Protein AF-A0A1G2FXE2-F1 (afdb_monomer_lite)

Sequence (75 aa):
MTVKNTKFIRLKGANMDIDLTADFKKIHWKQDQCPWNKEENTKKHKCAVKNVSICKYFKGIEPIDIIICAYPVKK

Foldseek 3Di:
DDDPPQDKDKWAAALEQAVPDDDPVPDPDDTGDDVVCVVVVHSPDGCYHNHRGPDPQFDDADPPRITTGRPPDDD

Radius of gyration: 12.83 Å; chains: 1; bounding box: 43×24×28 Å

Organism: NCBI:txid1802001

Structure (mmCIF, N/CA/C/O backbone):
data_AF-A0A1G2FXE2-F1
#
_entry.id   AF-A0A1G2FXE2-F1
#
loop_
_atom_site.group_PDB
_atom_site.id
_atom_site.type_symbol
_atom_site.label_atom_id
_atom_site.label_alt_id
_atom_site.label_comp_id
_atom_site.label_asym_id
_atom_site.label_entity_id
_atom_site.label_seq_id
_atom_site.pdbx_PDB_ins_code
_atom_site.Cartn_x
_atom_site.Cartn_y
_atom_site.Cartn_z
_atom_site.occupancy
_atom_site.B_iso_or_equiv
_atom_site.auth_seq_id
_atom_site.auth_comp_id
_atom_site.auth_asym_id
_atom_site.auth_atom_id
_atom_site.pdbx_PDB_model_num
ATOM 1 N N . MET A 1 1 ? -27.181 -5.078 -3.945 1.00 37.12 1 MET A N 1
ATOM 2 C CA . MET A 1 1 ? -25.815 -4.851 -3.423 1.00 37.12 1 MET A CA 1
ATOM 3 C C . MET A 1 1 ? -25.646 -3.358 -3.186 1.00 37.12 1 MET A C 1
ATOM 5 O O . MET A 1 1 ? -25.607 -2.601 -4.145 1.00 37.12 1 MET A O 1
ATOM 9 N N . THR A 1 2 ? -25.670 -2.905 -1.934 1.00 36.22 2 THR A N 1
ATOM 10 C CA . THR A 1 2 ? -25.557 -1.480 -1.590 1.00 36.22 2 THR A CA 1
ATOM 11 C C . THR A 1 2 ? -24.105 -1.032 -1.738 1.00 36.22 2 THR A C 1
ATOM 13 O O . THR A 1 2 ? -23.241 -1.386 -0.937 1.00 36.22 2 THR A O 1
ATOM 16 N N . VAL A 1 3 ? -23.824 -0.266 -2.793 1.00 44.03 3 VAL A N 1
ATOM 17 C CA . VAL A 1 3 ? -22.527 0.381 -3.008 1.00 44.03 3 VAL A CA 1
ATOM 18 C C . VAL A 1 3 ? -22.364 1.441 -1.916 1.00 44.03 3 VAL A C 1
ATOM 20 O O . VAL A 1 3 ? -22.910 2.536 -2.011 1.00 44.03 3 VAL A O 1
ATOM 23 N N . LYS A 1 4 ? -21.669 1.105 -0.820 1.00 49.34 4 LYS A N 1
ATOM 24 C CA . LYS A 1 4 ? -21.248 2.096 0.180 1.00 49.34 4 LYS A CA 1
ATOM 25 C C . LYS A 1 4 ? -20.443 3.169 -0.552 1.00 49.34 4 LYS A C 1
ATOM 27 O O . LYS A 1 4 ? -19.446 2.826 -1.188 1.00 49.34 4 LYS A O 1
ATOM 32 N N . ASN A 1 5 ? -20.864 4.433 -0.439 1.00 51.06 5 ASN A N 1
ATOM 33 C CA . ASN A 1 5 ? -20.144 5.625 -0.904 1.00 51.06 5 ASN A CA 1
ATOM 34 C C . ASN A 1 5 ? -18.745 5.653 -0.269 1.00 51.06 5 ASN A C 1
ATOM 36 O O . ASN A 1 5 ? -18.513 6.256 0.777 1.00 51.06 5 ASN A O 1
ATOM 40 N N . THR A 1 6 ? -17.812 4.917 -0.861 1.00 59.19 6 THR A N 1
ATOM 41 C CA . THR A 1 6 ? -16.462 4.766 -0.342 1.00 59.19 6 THR A CA 1
ATOM 42 C C . THR A 1 6 ? -15.645 5.856 -1.000 1.00 59.19 6 THR A C 1
ATOM 44 O O . THR A 1 6 ? -15.405 5.820 -2.204 1.00 59.19 6 THR A O 1
ATOM 47 N N . LYS A 1 7 ? -15.277 6.882 -0.233 1.00 77.81 7 LYS A N 1
ATOM 48 C CA . LYS A 1 7 ? -14.453 7.968 -0.753 1.00 77.81 7 LYS A CA 1
ATOM 49 C C . LYS A 1 7 ? -13.060 7.418 -1.060 1.00 77.81 7 LYS A C 1
ATOM 51 O O . LYS A 1 7 ? -12.347 7.013 -0.147 1.00 77.81 7 LYS A O 1
ATOM 56 N N . PHE A 1 8 ? -12.690 7.401 -2.336 1.00 85.75 8 PHE A N 1
ATOM 57 C CA . PHE A 1 8 ? -11.357 6.989 -2.760 1.00 85.75 8 PHE A CA 1
ATOM 58 C C . PHE A 1 8 ? -10.368 8.147 -2.646 1.00 85.75 8 PHE A C 1
ATOM 60 O O . PHE A 1 8 ? -10.677 9.293 -2.981 1.00 85.75 8 PHE A O 1
ATOM 67 N N . ILE A 1 9 ? -9.166 7.824 -2.192 1.00 88.56 9 ILE A N 1
ATOM 68 C CA . ILE A 1 9 ? -8.001 8.702 -2.178 1.00 88.56 9 ILE A CA 1
ATOM 69 C C . ILE A 1 9 ? -6.999 8.214 -3.223 1.00 88.56 9 ILE A C 1
ATOM 71 O O . ILE A 1 9 ? -6.794 7.012 -3.398 1.00 88.56 9 ILE A O 1
ATOM 75 N N . ARG A 1 10 ? -6.393 9.171 -3.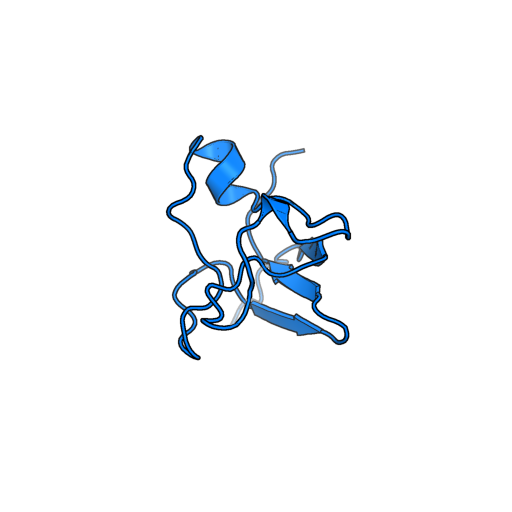924 1.00 87.81 10 ARG A N 1
ATOM 76 C CA . ARG A 1 10 ? -5.359 8.939 -4.932 1.00 87.81 10 ARG A CA 1
ATOM 77 C C . ARG A 1 10 ? -4.012 9.225 -4.296 1.00 87.81 10 ARG A C 1
ATOM 79 O O . ARG A 1 10 ? -3.770 10.364 -3.907 1.00 87.81 10 ARG A O 1
ATOM 86 N N . LEU A 1 11 ? -3.193 8.191 -4.152 1.00 85.38 11 LEU A N 1
ATOM 87 C CA . LEU A 1 11 ? -1.853 8.286 -3.580 1.00 85.38 11 LEU A CA 1
ATOM 88 C C . LEU A 1 11 ? -0.841 8.218 -4.719 1.00 85.38 11 LEU A C 1
ATOM 90 O O . LEU A 1 11 ? -0.796 7.225 -5.444 1.00 85.38 11 LEU A O 1
ATOM 94 N N . LYS A 1 12 ? -0.059 9.280 -4.894 1.00 84.31 12 LYS A N 1
ATOM 95 C CA . LYS A 1 12 ? 0.989 9.365 -5.909 1.00 84.31 12 LYS A CA 1
ATOM 96 C C . LYS A 1 12 ? 2.208 8.564 -5.468 1.00 84.31 12 LYS A C 1
ATOM 98 O O . LYS A 1 12 ? 2.754 8.808 -4.395 1.00 84.31 12 LYS A O 1
ATOM 103 N N . GLY A 1 13 ? 2.691 7.676 -6.324 1.00 70.31 13 GLY A N 1
ATOM 104 C CA . GLY A 1 13 ? 3.941 6.959 -6.1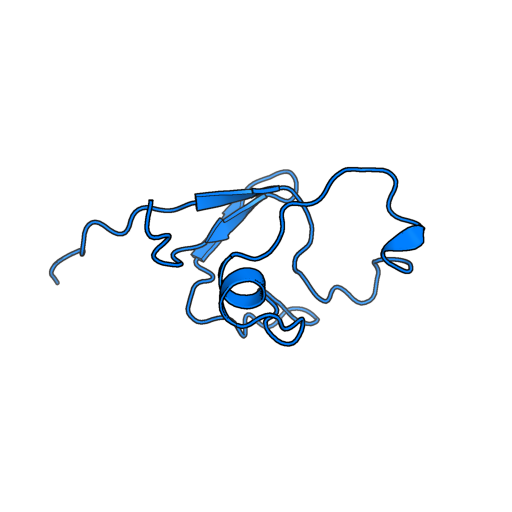07 1.00 70.31 13 GLY A CA 1
ATOM 105 C C . GLY A 1 13 ? 3.777 5.559 -5.515 1.00 70.31 13 GLY A C 1
ATOM 106 O O . GLY A 1 13 ? 2.711 5.133 -5.067 1.00 70.31 13 GLY A O 1
ATOM 107 N N . ALA A 1 14 ? 4.878 4.814 -5.555 1.00 61.34 14 ALA A N 1
ATOM 108 C CA . ALA A 1 14 ? 4.895 3.383 -5.312 1.00 61.34 14 ALA A CA 1
ATOM 109 C C . ALA A 1 14 ? 4.850 3.047 -3.810 1.00 61.34 14 ALA A C 1
ATOM 111 O O . ALA A 1 14 ? 5.875 2.785 -3.192 1.00 61.34 14 ALA A O 1
ATOM 112 N N . ASN A 1 15 ? 3.651 2.919 -3.230 1.00 62.66 15 ASN A N 1
ATOM 113 C CA . ASN A 1 15 ? 3.460 2.049 -2.053 1.00 62.66 15 ASN A CA 1
ATOM 114 C C . ASN A 1 15 ? 3.307 0.573 -2.474 1.00 62.66 15 ASN A C 1
ATOM 116 O O . ASN A 1 15 ? 2.484 -0.181 -1.942 1.00 62.66 15 ASN A O 1
ATOM 120 N N . MET A 1 16 ? 4.063 0.185 -3.495 1.00 61.91 16 MET A N 1
ATOM 121 C CA . MET A 1 16 ? 4.115 -1.156 -4.042 1.00 61.91 16 MET A CA 1
ATOM 122 C C . MET A 1 16 ? 5.508 -1.691 -3.737 1.00 61.91 16 MET A C 1
ATOM 124 O O . MET A 1 16 ? 6.503 -1.030 -4.014 1.00 61.91 16 MET A O 1
ATOM 128 N N . ASP A 1 17 ? 5.572 -2.868 -3.135 1.00 56.84 17 ASP A N 1
ATOM 129 C CA . ASP A 1 17 ? 6.799 -3.637 -2.962 1.00 56.84 17 ASP A CA 1
ATOM 130 C C . ASP A 1 17 ? 7.139 -4.274 -4.319 1.00 56.84 17 ASP A C 1
ATOM 132 O O . ASP A 1 17 ? 6.955 -5.471 -4.558 1.00 56.84 17 ASP A O 1
ATOM 136 N N . ILE A 1 18 ? 7.488 -3.417 -5.278 1.00 53.31 18 ILE A N 1
ATOM 137 C CA . ILE A 1 18 ? 8.008 -3.831 -6.575 1.00 53.31 18 ILE A CA 1
ATOM 138 C C . ILE A 1 18 ? 9.496 -4.063 -6.343 1.00 53.31 18 ILE A C 1
ATOM 140 O O . ILE A 1 18 ? 10.204 -3.140 -5.949 1.00 53.31 18 ILE A O 1
ATOM 144 N N . ASP A 1 19 ? 9.974 -5.275 -6.626 1.00 49.50 19 ASP A N 1
ATOM 145 C CA . ASP A 1 19 ? 11.389 -5.688 -6.525 1.00 49.50 19 ASP A CA 1
ATOM 146 C C . ASP A 1 19 ? 12.377 -4.767 -7.295 1.00 49.50 19 ASP A C 1
ATOM 148 O O . ASP A 1 19 ? 13.587 -4.943 -7.210 1.00 49.50 19 ASP A O 1
ATOM 152 N N . LEU A 1 20 ? 11.882 -3.780 -8.052 1.00 44.78 20 LEU A N 1
ATOM 153 C CA . LEU A 1 20 ? 12.640 -2.863 -8.906 1.00 44.78 20 LEU A CA 1
ATOM 154 C C . LEU A 1 20 ? 12.793 -1.442 -8.341 1.00 44.78 20 LEU A C 1
ATOM 156 O O . LEU A 1 20 ? 13.457 -0.618 -8.969 1.00 44.78 20 LEU A O 1
ATOM 160 N N . THR A 1 21 ? 12.214 -1.107 -7.182 1.00 50.50 21 THR A N 1
ATOM 161 C CA . THR A 1 21 ? 12.469 0.210 -6.578 1.00 50.50 21 THR A CA 1
ATOM 162 C C . THR A 1 21 ? 13.755 0.169 -5.764 1.00 50.50 21 THR A C 1
ATOM 164 O O . THR A 1 21 ? 13.804 -0.421 -4.684 1.00 50.50 21 THR A O 1
ATOM 167 N N . ALA A 1 22 ? 14.796 0.818 -6.293 1.00 49.69 22 ALA A N 1
ATOM 168 C CA . ALA A 1 22 ? 15.994 1.180 -5.547 1.00 49.69 22 ALA A CA 1
ATOM 169 C C . ALA A 1 22 ? 15.595 1.817 -4.205 1.00 49.69 22 ALA A C 1
ATOM 171 O O . ALA A 1 22 ? 14.599 2.537 -4.163 1.00 49.69 22 ALA A O 1
ATOM 172 N N . ASP A 1 23 ? 16.357 1.520 -3.141 1.00 57.06 23 ASP A N 1
ATOM 173 C CA . ASP A 1 23 ? 16.294 2.131 -1.799 1.00 57.06 23 ASP A CA 1
ATOM 174 C C . ASP A 1 23 ? 15.502 3.450 -1.795 1.00 57.06 23 ASP A C 1
ATOM 176 O O . ASP A 1 23 ? 15.850 4.341 -2.560 1.00 57.06 23 ASP A O 1
ATOM 180 N N . PHE A 1 24 ? 14.462 3.606 -0.964 1.00 58.56 24 PHE A N 1
ATOM 181 C CA . PHE A 1 24 ? 13.607 4.808 -0.937 1.00 58.56 24 PHE A CA 1
ATOM 182 C C . PHE A 1 24 ? 14.399 6.131 -0.891 1.00 58.56 24 PHE A C 1
ATOM 184 O O . PHE A 1 24 ? 13.901 7.160 -1.340 1.00 58.56 24 PHE A O 1
ATOM 191 N N . LYS A 1 25 ? 15.645 6.110 -0.393 1.00 58.78 25 LYS A N 1
ATOM 192 C CA . LYS A 1 25 ? 16.590 7.242 -0.424 1.00 58.78 25 LYS A CA 1
ATOM 193 C C . LYS A 1 25 ? 17.068 7.657 -1.828 1.00 58.78 25 LYS A C 1
ATOM 195 O O . LYS A 1 25 ? 17.583 8.756 -1.985 1.00 58.78 25 LYS A O 1
ATOM 200 N N . LYS A 1 26 ? 16.938 6.783 -2.823 1.00 59.22 26 LYS A N 1
ATOM 201 C CA . LYS A 1 26 ? 17.352 6.940 -4.227 1.00 59.22 26 LYS A CA 1
ATOM 202 C C . LYS A 1 26 ? 16.194 7.332 -5.149 1.00 59.22 26 LYS A C 1
ATOM 204 O O . LYS A 1 26 ? 16.406 7.497 -6.345 1.00 59.22 26 LYS A O 1
ATOM 209 N N . ILE A 1 27 ? 14.975 7.470 -4.627 1.00 63.69 27 ILE A N 1
ATOM 210 C CA . ILE A 1 27 ? 13.818 7.926 -5.399 1.00 63.69 27 ILE A CA 1
ATOM 211 C C . ILE A 1 27 ? 13.765 9.455 -5.317 1.00 63.69 27 ILE A C 1
ATOM 213 O O . ILE A 1 27 ? 13.516 10.022 -4.258 1.00 63.69 27 ILE A O 1
ATOM 217 N N . HIS A 1 28 ? 14.012 10.132 -6.441 1.00 66.69 28 HIS A N 1
ATOM 218 C CA . HIS A 1 28 ? 14.092 11.599 -6.497 1.00 66.69 28 HIS A CA 1
ATOM 219 C C . HIS A 1 28 ? 12.715 12.293 -6.513 1.00 66.69 28 H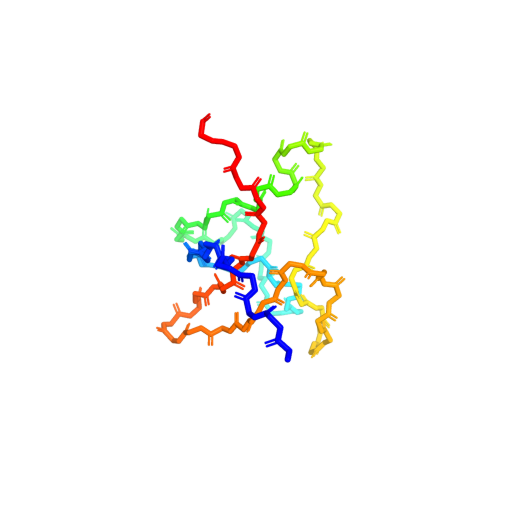IS A C 1
ATOM 221 O O . HIS A 1 28 ? 12.642 13.510 -6.352 1.00 66.69 28 HIS A O 1
ATOM 227 N N . TRP A 1 29 ? 11.617 11.551 -6.709 1.00 68.38 29 TRP A N 1
ATOM 228 C CA . TRP A 1 29 ? 10.261 12.105 -6.739 1.00 68.38 29 TRP A CA 1
ATOM 229 C C . TRP A 1 29 ? 9.492 11.842 -5.440 1.00 68.38 29 TRP A C 1
ATOM 231 O O . TRP A 1 29 ? 9.635 10.807 -4.791 1.00 68.38 29 TRP A O 1
ATOM 241 N N . LYS A 1 30 ? 8.635 12.796 -5.063 1.00 71.62 30 LYS A N 1
ATOM 242 C CA . LYS A 1 30 ? 7.843 12.738 -3.831 1.00 71.62 30 LYS A CA 1
ATOM 243 C C . LYS A 1 30 ? 6.749 11.672 -3.944 1.00 71.62 30 LYS A C 1
ATOM 245 O O . LYS A 1 30 ? 5.911 11.744 -4.839 1.00 71.62 30 LYS A O 1
ATOM 250 N N . GLN A 1 31 ? 6.751 10.719 -3.015 1.00 77.19 31 GLN A N 1
ATOM 251 C CA . GLN A 1 31 ? 5.721 9.690 -2.883 1.00 77.19 31 GLN A CA 1
ATOM 252 C C . GLN A 1 31 ? 4.787 10.020 -1.715 1.00 77.19 31 GLN A C 1
ATOM 254 O O . GLN A 1 31 ? 5.235 10.476 -0.658 1.00 77.19 31 GLN A O 1
ATOM 259 N N . ASP A 1 32 ? 3.495 9.775 -1.895 1.00 83.38 32 ASP A N 1
ATOM 260 C CA . ASP A 1 32 ? 2.505 9.910 -0.838 1.00 83.38 32 ASP A CA 1
ATOM 261 C C . ASP A 1 32 ? 2.646 8.770 0.175 1.00 83.38 32 ASP A C 1
ATOM 263 O O . ASP A 1 32 ? 2.856 7.603 -0.164 1.00 83.38 32 ASP A O 1
ATOM 267 N N . GLN A 1 33 ? 2.500 9.109 1.455 1.00 79.81 33 GLN A N 1
ATOM 268 C CA . GLN A 1 33 ? 2.510 8.111 2.517 1.00 79.81 33 GLN A CA 1
ATOM 269 C C . GLN A 1 33 ? 1.192 7.337 2.548 1.00 79.81 33 GLN A C 1
ATOM 271 O O . GLN A 1 33 ? 0.106 7.904 2.417 1.00 79.81 33 GLN A O 1
ATOM 276 N N . CYS A 1 34 ? 1.283 6.034 2.811 1.00 84.75 34 CYS A N 1
ATOM 277 C CA . CYS A 1 34 ? 0.107 5.218 3.080 1.00 84.75 34 CYS A CA 1
ATOM 278 C C . CYS A 1 34 ? -0.583 5.707 4.370 1.00 84.75 34 CYS A C 1
ATOM 280 O O . CYS A 1 34 ? 0.053 5.727 5.428 1.00 84.75 34 CYS A O 1
ATOM 282 N N . PRO A 1 35 ? -1.877 6.068 4.325 1.00 86.62 35 PRO A N 1
ATOM 283 C CA . PRO A 1 35 ? -2.584 6.600 5.488 1.00 86.62 35 PRO A CA 1
ATOM 284 C C . PRO A 1 35 ? -2.740 5.558 6.598 1.00 86.62 35 PRO A C 1
ATOM 286 O O . PRO A 1 35 ? -2.672 5.911 7.767 1.00 86.62 35 PRO A O 1
ATOM 289 N N . TRP A 1 36 ? -2.850 4.274 6.245 1.00 87.06 36 TRP A N 1
ATOM 290 C CA . TRP A 1 36 ? -2.918 3.194 7.228 1.00 87.06 36 TRP A CA 1
ATOM 291 C C . TRP A 1 36 ? -1.590 3.016 7.976 1.00 87.06 36 TRP A C 1
ATOM 293 O O . TRP A 1 36 ? -1.566 2.915 9.197 1.00 87.06 36 TRP A O 1
ATOM 303 N N . ASN A 1 37 ? -0.469 3.062 7.247 1.00 86.19 37 ASN A N 1
ATOM 304 C CA . ASN A 1 37 ? 0.868 3.073 7.845 1.00 86.19 37 ASN A CA 1
ATOM 305 C C . ASN A 1 37 ? 1.075 4.297 8.744 1.00 86.19 37 ASN A C 1
ATOM 307 O O . ASN A 1 37 ? 1.689 4.177 9.800 1.00 86.19 37 ASN A O 1
ATOM 311 N N . LYS A 1 38 ? 0.559 5.462 8.334 1.00 86.00 38 LYS A N 1
ATOM 312 C CA . LYS A 1 38 ? 0.641 6.697 9.116 1.00 86.00 38 LYS A CA 1
ATOM 313 C C . LYS A 1 38 ? -0.158 6.604 10.418 1.00 86.00 38 LYS A C 1
ATOM 315 O O . LYS A 1 38 ? 0.355 7.014 11.451 1.00 86.00 38 LYS A O 1
ATOM 320 N N . GLU A 1 39 ? -1.375 6.065 10.372 1.00 88.50 39 GLU A N 1
ATOM 321 C CA . GLU A 1 39 ? -2.233 5.912 11.555 1.00 88.50 39 GLU A CA 1
ATOM 322 C C . GLU A 1 39 ? -1.650 4.913 12.565 1.00 88.50 39 GLU A C 1
ATOM 324 O O . GLU A 1 39 ? -1.623 5.192 13.759 1.00 88.50 39 GLU A O 1
ATOM 329 N N . GLU A 1 40 ? -1.108 3.787 12.095 1.00 88.25 40 GLU A N 1
ATOM 330 C CA . GLU A 1 40 ? -0.501 2.764 12.962 1.00 88.25 40 GLU A CA 1
ATOM 331 C C . GLU A 1 40 ? 0.995 2.990 13.246 1.00 88.25 40 GLU A C 1
ATOM 333 O O . GLU A 1 40 ? 1.641 2.150 13.872 1.00 88.25 40 GLU A O 1
ATOM 338 N N . ASN A 1 41 ? 1.566 4.098 12.764 1.00 86.19 41 ASN A N 1
ATOM 339 C CA . ASN A 1 41 ? 2.994 4.412 12.852 1.00 86.19 41 ASN A CA 1
ATOM 340 C C . ASN A 1 41 ? 3.907 3.223 12.464 1.00 86.19 41 ASN A C 1
ATOM 342 O O . ASN A 1 41 ? 4.841 2.849 13.175 1.00 86.19 41 ASN A O 1
ATOM 346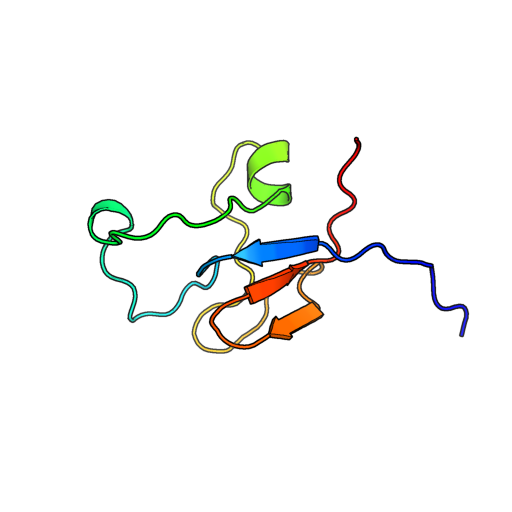 N N . THR A 1 42 ? 3.616 2.595 11.324 1.00 83.00 42 THR A N 1
ATOM 347 C CA . THR A 1 42 ? 4.302 1.391 10.834 1.00 83.00 42 THR A CA 1
ATOM 348 C C . THR A 1 42 ? 4.662 1.514 9.353 1.00 83.00 42 THR A C 1
ATOM 350 O O . THR A 1 42 ? 4.264 2.453 8.672 1.00 83.00 42 THR A O 1
ATOM 353 N N . LYS A 1 43 ? 5.445 0.566 8.830 1.00 78.44 43 LYS A N 1
ATOM 354 C CA . LYS A 1 43 ? 5.771 0.442 7.391 1.00 78.44 43 LYS A CA 1
ATOM 355 C C . LYS A 1 43 ? 5.376 -0.919 6.810 1.00 78.44 43 LYS A C 1
ATOM 357 O O . LYS A 1 43 ? 5.802 -1.277 5.713 1.00 78.44 43 LYS A O 1
ATOM 362 N N . LYS A 1 44 ? 4.600 -1.696 7.569 1.00 80.56 44 LYS A N 1
ATOM 363 C CA . LYS A 1 44 ? 4.250 -3.082 7.241 1.00 80.56 44 LYS A CA 1
ATOM 364 C C . LYS A 1 44 ? 3.183 -3.185 6.148 1.00 80.56 44 LYS A C 1
ATOM 366 O O . LYS A 1 44 ? 3.171 -4.173 5.422 1.00 80.56 44 LYS A O 1
ATOM 371 N N . HIS A 1 45 ? 2.314 -2.184 5.995 1.00 82.19 45 HIS A N 1
ATOM 372 C CA . HIS A 1 45 ? 1.220 -2.249 5.023 1.00 82.19 45 HIS A CA 1
ATOM 373 C C . HIS A 1 45 ? 1.708 -1.890 3.622 1.00 82.19 45 HIS A C 1
ATOM 375 O O . HIS A 1 45 ? 2.158 -0.767 3.380 1.00 82.19 45 HIS A O 1
ATOM 381 N N . LYS A 1 46 ? 1.569 -2.826 2.682 1.00 80.44 46 LYS A N 1
ATOM 382 C CA . LYS A 1 46 ? 1.932 -2.658 1.267 1.00 80.44 46 LYS A CA 1
ATOM 383 C C . LYS A 1 46 ? 0.694 -2.824 0.395 1.00 80.44 46 LYS A C 1
ATOM 385 O O . LYS A 1 46 ? -0.136 -3.683 0.671 1.00 80.44 46 LYS A O 1
ATOM 390 N N . CYS A 1 47 ? 0.547 -2.011 -0.650 1.00 81.00 47 CYS A N 1
ATOM 391 C CA . CYS A 1 47 ? -0.619 -2.089 -1.537 1.00 81.00 47 CYS A CA 1
ATOM 392 C C . CYS A 1 47 ? -0.550 -3.293 -2.488 1.00 81.00 47 CYS A C 1
ATOM 394 O O . CYS A 1 47 ? -1.564 -3.959 -2.708 1.00 81.00 47 CYS A O 1
ATOM 396 N N . ALA A 1 48 ? 0.649 -3.590 -2.989 1.00 75.19 48 ALA A N 1
ATOM 397 C CA . ALA A 1 48 ? 0.962 -4.763 -3.795 1.00 75.19 48 ALA A CA 1
ATOM 398 C C . ALA A 1 48 ? 2.402 -5.224 -3.516 1.00 75.19 48 ALA A C 1
ATOM 400 O O . ALA A 1 48 ? 3.251 -4.378 -3.243 1.00 75.19 48 ALA A O 1
ATOM 401 N N . VAL A 1 49 ? 2.671 -6.530 -3.577 1.00 70.94 49 VAL A N 1
ATOM 402 C CA . VAL A 1 49 ? 4.003 -7.147 -3.431 1.00 70.94 49 VAL A CA 1
ATOM 403 C C . VAL A 1 49 ? 4.222 -8.105 -4.593 1.00 70.94 49 VAL A C 1
ATOM 405 O O . VAL A 1 49 ? 3.412 -9.011 -4.771 1.00 70.94 49 VAL A O 1
ATOM 408 N N . LYS A 1 50 ? 5.280 -7.902 -5.388 1.00 62.91 50 LYS A N 1
ATOM 409 C CA . LYS A 1 50 ? 5.708 -8.757 -6.524 1.00 62.91 50 LYS A CA 1
ATOM 410 C C . LYS A 1 50 ? 4.676 -9.062 -7.629 1.00 62.91 50 LYS A C 1
ATOM 412 O O . LYS A 1 50 ? 5.068 -9.686 -8.602 1.00 62.91 50 LYS A O 1
ATOM 417 N N . ASN A 1 51 ? 3.419 -8.617 -7.495 1.00 62.94 51 ASN A N 1
ATOM 418 C CA . ASN A 1 51 ? 2.232 -8.768 -8.373 1.00 62.94 51 ASN A CA 1
ATOM 419 C C . ASN A 1 51 ? 0.945 -9.094 -7.582 1.00 62.94 51 ASN A C 1
ATOM 421 O O . ASN A 1 51 ? -0.147 -9.039 -8.143 1.00 62.94 51 ASN A O 1
ATOM 425 N N . VAL A 1 52 ? 1.040 -9.409 -6.288 1.00 63.69 52 VAL A N 1
ATOM 426 C CA . VAL A 1 52 ? -0.108 -9.743 -5.435 1.00 63.69 52 VAL A CA 1
ATOM 427 C C . VAL A 1 52 ? -0.569 -8.515 -4.660 1.00 63.69 52 VAL A C 1
ATOM 429 O O . VAL A 1 52 ? 0.219 -7.887 -3.952 1.00 63.69 52 VAL A O 1
ATOM 432 N N . SER A 1 53 ? -1.860 -8.181 -4.737 1.00 70.00 53 SER A N 1
ATOM 433 C CA . SER A 1 53 ? -2.443 -7.179 -3.841 1.00 70.00 53 SER A CA 1
ATOM 434 C C . SER A 1 53 ? -2.711 -7.784 -2.464 1.00 70.00 53 SER A C 1
ATOM 436 O O . SER A 1 53 ? -3.482 -8.732 -2.344 1.00 70.00 53 SER A O 1
ATOM 438 N N . ILE A 1 54 ? -2.093 -7.219 -1.423 1.00 79.81 54 ILE A N 1
ATOM 439 C CA . ILE A 1 54 ? -2.237 -7.698 -0.036 1.00 79.81 54 ILE A CA 1
ATOM 440 C C . ILE A 1 54 ? -2.951 -6.696 0.884 1.00 79.81 54 ILE A C 1
ATOM 442 O O . ILE A 1 54 ? -3.203 -6.983 2.052 1.00 79.81 54 ILE A O 1
ATOM 446 N N . CYS A 1 55 ? -3.297 -5.507 0.379 1.00 85.56 55 CYS A N 1
ATOM 447 C CA . CYS A 1 55 ? -3.966 -4.476 1.168 1.00 85.56 55 CYS A CA 1
ATOM 448 C C . CYS A 1 55 ? -5.476 -4.485 0.934 1.00 85.56 55 CYS A C 1
ATOM 450 O O . CYS A 1 55 ? -5.947 -4.213 -0.167 1.00 85.56 55 CYS A O 1
ATOM 452 N N . LYS A 1 56 ? -6.258 -4.652 2.006 1.00 87.25 56 LYS A N 1
ATOM 453 C CA . LYS A 1 56 ? -7.734 -4.595 1.965 1.00 87.25 56 LYS A CA 1
ATOM 454 C C . LYS A 1 56 ? -8.307 -3.263 1.453 1.00 87.25 56 LYS A C 1
ATOM 456 O O . LYS A 1 56 ? -9.450 -3.204 0.999 1.00 87.25 56 LYS A O 1
ATOM 461 N N . TYR A 1 57 ? -7.518 -2.191 1.531 1.00 87.69 57 TYR A N 1
ATOM 462 C CA . TYR A 1 57 ? -7.893 -0.856 1.064 1.00 87.69 57 TYR A CA 1
ATOM 463 C C . TYR A 1 57 ? -7.418 -0.554 -0.358 1.00 87.69 57 TYR A C 1
ATOM 465 O O . TYR A 1 57 ? -7.768 0.500 -0.882 1.00 87.69 57 TYR A O 1
ATOM 473 N N . PHE A 1 58 ? -6.651 -1.443 -0.991 1.00 86.50 58 PHE A N 1
ATOM 474 C CA . PHE A 1 58 ? -6.263 -1.295 -2.388 1.00 86.50 58 PHE A CA 1
ATOM 475 C C . PHE A 1 58 ? -7.469 -1.520 -3.305 1.00 86.50 58 PHE A C 1
ATOM 477 O O . PHE A 1 58 ? -8.244 -2.461 -3.111 1.00 86.50 58 PHE A O 1
ATOM 484 N N . LYS A 1 59 ? -7.651 -0.631 -4.287 1.00 88.88 59 LYS A N 1
ATOM 485 C CA . LYS A 1 59 ? -8.755 -0.691 -5.259 1.00 88.88 59 LYS A CA 1
ATOM 486 C C . LYS A 1 59 ? -8.309 -0.628 -6.713 1.00 88.88 59 LYS A C 1
ATOM 488 O O . LYS A 1 59 ? -9.144 -0.802 -7.591 1.00 88.88 59 LYS A O 1
ATOM 493 N N . GLY A 1 60 ? -7.021 -0.421 -6.962 1.00 85.62 60 GLY A N 1
ATOM 494 C CA . GLY A 1 60 ? -6.459 -0.382 -8.305 1.00 85.62 60 GLY A CA 1
ATOM 495 C C . GLY A 1 60 ? -5.330 0.631 -8.429 1.00 85.62 60 GLY A C 1
ATOM 496 O O . GLY A 1 60 ? -4.919 1.253 -7.444 1.00 85.62 60 GLY A O 1
ATOM 497 N N . ILE A 1 61 ? -4.844 0.774 -9.659 1.00 84.25 61 ILE A N 1
ATOM 498 C CA . ILE A 1 61 ? -3.789 1.708 -10.051 1.00 84.25 61 ILE A CA 1
ATOM 499 C C . ILE A 1 61 ? -4.277 2.486 -11.280 1.00 84.25 61 ILE A C 1
ATOM 501 O O . ILE A 1 61 ? -4.810 1.890 -12.212 1.00 84.25 61 ILE A O 1
ATOM 505 N N . GLU A 1 62 ? -4.100 3.805 -11.270 1.00 86.44 62 GLU A N 1
ATOM 506 C CA . GLU A 1 62 ? -4.277 4.700 -12.417 1.00 86.44 62 GLU A CA 1
ATOM 507 C C . GLU A 1 62 ? -2.885 5.072 -12.987 1.00 86.44 62 GLU A C 1
ATOM 509 O O . GLU A 1 62 ? -1.937 5.261 -12.215 1.00 86.44 62 GLU A O 1
ATOM 514 N N . PRO A 1 63 ? -2.729 5.209 -14.317 1.00 80.19 63 PRO A N 1
ATOM 515 C CA . PRO A 1 63 ? -1.527 5.795 -14.905 1.00 80.19 63 PRO A CA 1
ATOM 516 C C . PRO A 1 63 ? -1.354 7.273 -14.499 1.00 80.19 63 PRO A C 1
ATOM 518 O O . PRO A 1 63 ? -2.323 8.027 -14.487 1.00 80.19 63 PRO A O 1
ATOM 521 N N . ILE A 1 64 ? -0.155 7.773 -14.197 1.00 75.88 64 ILE A N 1
ATOM 522 C CA . ILE A 1 64 ? 1.129 7.077 -14.016 1.00 75.88 64 ILE A CA 1
ATOM 523 C C . ILE A 1 64 ? 1.361 6.908 -12.506 1.00 75.88 64 ILE A C 1
ATOM 525 O O . ILE A 1 64 ? 1.493 7.900 -11.789 1.00 75.88 64 ILE A O 1
ATOM 529 N N . ASP A 1 65 ? 1.399 5.656 -12.041 1.00 75.44 65 ASP A N 1
ATOM 530 C CA . ASP A 1 65 ? 1.705 5.248 -10.660 1.00 75.44 65 ASP A CA 1
ATOM 531 C C . ASP A 1 65 ? 0.851 5.903 -9.561 1.00 75.44 65 ASP A C 1
ATOM 533 O O . ASP A 1 65 ? 1.347 6.301 -8.501 1.00 75.44 65 ASP A O 1
ATOM 537 N N . ILE A 1 66 ? -0.459 5.999 -9.791 1.00 84.00 66 ILE A N 1
ATOM 538 C CA . ILE A 1 66 ? -1.423 6.476 -8.796 1.00 84.00 66 ILE A CA 1
ATOM 539 C C . ILE A 1 66 ? -2.147 5.281 -8.180 1.00 84.00 66 ILE A C 1
ATOM 541 O O . ILE A 1 66 ? -2.894 4.580 -8.855 1.00 84.00 66 ILE A O 1
ATOM 545 N N . ILE A 1 67 ? -1.989 5.066 -6.875 1.00 85.69 67 ILE A N 1
ATOM 546 C CA . ILE A 1 67 ? -2.729 4.034 -6.143 1.00 85.69 67 ILE A CA 1
ATOM 547 C C . ILE A 1 67 ? -4.105 4.568 -5.745 1.00 85.69 67 ILE A C 1
ATOM 549 O O . ILE A 1 67 ? -4.219 5.610 -5.093 1.00 85.69 67 ILE A O 1
ATOM 553 N N . ILE A 1 68 ? -5.148 3.798 -6.055 1.00 89.19 68 ILE A N 1
ATOM 554 C CA . ILE A 1 68 ? -6.512 4.048 -5.587 1.00 89.19 68 ILE A CA 1
ATOM 555 C C . ILE A 1 68 ? -6.704 3.341 -4.252 1.00 89.19 68 ILE A C 1
ATOM 557 O O . ILE A 1 68 ? -6.727 2.109 -4.168 1.00 89.19 68 ILE A O 1
ATOM 561 N N . CYS A 1 69 ? -6.823 4.132 -3.190 1.00 88.56 6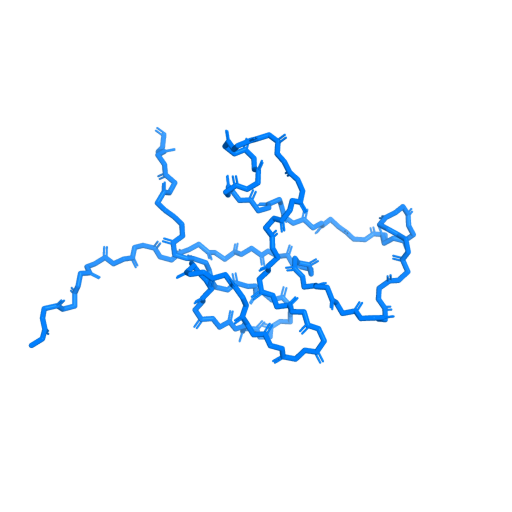9 CYS A N 1
ATOM 562 C CA . CYS A 1 69 ? -6.948 3.646 -1.825 1.00 88.56 69 CYS A CA 1
ATOM 563 C C . CYS A 1 69 ? -8.319 4.011 -1.237 1.00 88.56 69 CYS A C 1
ATOM 565 O O . CYS A 1 69 ? -8.842 5.105 -1.432 1.00 88.56 69 CYS A O 1
ATOM 567 N N . ALA A 1 70 ? -8.920 3.067 -0.520 1.00 90.31 70 ALA A N 1
ATOM 568 C CA . ALA A 1 70 ? -10.217 3.196 0.143 1.00 90.31 70 ALA A CA 1
ATOM 569 C C . ALA A 1 70 ? -10.091 3.333 1.669 1.00 90.31 70 ALA A C 1
ATOM 571 O O . ALA A 1 70 ? -11.044 3.051 2.396 1.00 90.31 70 ALA A O 1
ATOM 572 N N . TYR A 1 71 ? -8.905 3.688 2.173 1.00 88.25 71 TYR A N 1
ATOM 573 C CA . TYR A 1 71 ? -8.710 3.868 3.607 1.00 88.25 71 TYR A CA 1
ATOM 574 C C . TYR A 1 71 ? -9.588 5.021 4.116 1.00 88.25 71 TYR A C 1
ATOM 576 O O . TYR A 1 71 ? -9.559 6.101 3.517 1.00 88.25 71 TYR A O 1
ATOM 584 N N . PRO A 1 72 ? -10.368 4.825 5.194 1.00 84.44 72 PRO A N 1
ATOM 585 C CA . PRO A 1 72 ? -11.229 5.864 5.737 1.00 84.44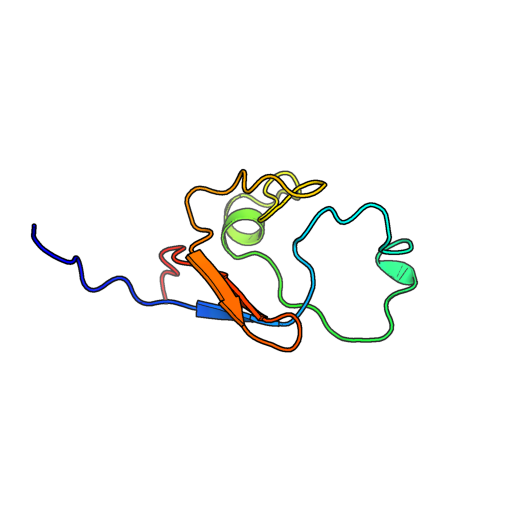 72 PRO A CA 1
ATOM 586 C C . PRO A 1 72 ? -10.377 6.916 6.450 1.00 84.44 72 PRO A C 1
ATOM 588 O O . PRO A 1 72 ? -10.120 6.825 7.645 1.00 84.44 72 PRO A O 1
ATOM 591 N N . VAL A 1 73 ? -9.927 7.927 5.711 1.00 68.50 73 VAL A N 1
ATOM 592 C CA . VAL A 1 73 ? -9.205 9.056 6.302 1.00 68.50 73 VAL A CA 1
ATOM 593 C C . VAL A 1 73 ? -10.199 9.878 7.123 1.00 68.50 73 VAL A C 1
ATOM 595 O O . VAL A 1 73 ? -11.116 10.484 6.560 1.00 68.50 73 VAL A O 1
ATOM 598 N N . LYS A 1 74 ? -10.036 9.896 8.449 1.00 59.53 74 LYS A N 1
ATOM 599 C CA . LYS A 1 74 ? -10.698 10.892 9.299 1.00 59.53 74 LYS A CA 1
ATOM 600 C C . LYS A 1 74 ? -10.094 12.256 8.951 1.00 59.53 74 LYS A C 1
ATOM 602 O O . LYS A 1 74 ? -8.873 12.389 8.933 1.00 59.53 74 LYS A O 1
ATOM 607 N N . LYS A 1 75 ? -10.945 13.207 8.558 1.00 51.28 75 LYS A N 1
ATOM 608 C CA . LYS A 1 75 ? -10.532 14.603 8.368 1.00 51.28 75 LYS A CA 1
ATOM 609 C C . LYS A 1 75 ? -10.119 15.213 9.697 1.00 51.28 75 LYS A C 1
ATOM 611 O O . LYS A 1 75 ? -10.776 14.862 10.701 1.00 51.28 75 LYS A O 1
#

Secondary structure (DSSP, 8-state):
--------EEEES--EE-TT---GGG--SPPPPPHHHHHTT-S---SEETTEE--TTEEEEETTTEEEE------

pLDDT: mean 72.93, std 14.68, range [36.22, 90.31]